Protein AF-A0A417YF51-F1 (afdb_monomer_lite)

Foldseek 3Di:
DDLQLQLLVLLVVCVVVVVDDPVLSVLSVVVSVCVVVVVDDLCVLQVDPCCVPSNPSNSVSSVVSSVVVD

Structure (mmCIF, N/CA/C/O backbone):
data_AF-A0A417YF51-F1
#
_entry.id   AF-A0A417YF51-F1
#
loop_
_atom_site.group_PDB
_atom_site.id
_atom_site.type_symbol
_atom_site.label_atom_id
_atom_site.label_alt_id
_atom_site.label_comp_id
_atom_site.label_asym_id
_atom_site.label_entity_id
_atom_site.label_seq_id
_atom_site.pdbx_PDB_ins_code
_atom_site.Cartn_x
_atom_site.Cartn_y
_atom_site.Cartn_z
_atom_site.occupancy
_atom_site.B_iso_or_equiv
_atom_site.auth_seq_id
_atom_site.auth_comp_id
_atom_site.auth_asym_id
_atom_site.auth_atom_id
_atom_site.pdbx_PDB_model_num
ATOM 1 N N . MET A 1 1 ? -14.634 -7.219 -7.651 1.00 55.72 1 MET A N 1
ATOM 2 C CA . MET A 1 1 ? -13.348 -6.798 -7.063 1.00 55.72 1 MET A CA 1
ATOM 3 C C . MET A 1 1 ? -13.500 -5.337 -6.686 1.00 55.72 1 MET A C 1
ATOM 5 O O . MET A 1 1 ? -13.931 -4.572 -7.540 1.00 55.72 1 MET A O 1
ATOM 9 N N . THR A 1 2 ? -13.319 -4.978 -5.417 1.00 74.31 2 THR A N 1
ATOM 10 C CA . THR A 1 2 ? -13.432 -3.582 -4.963 1.00 74.31 2 THR A CA 1
ATOM 11 C C . THR A 1 2 ? -12.214 -2.786 -5.430 1.00 74.31 2 THR A C 1
ATOM 13 O O . THR A 1 2 ? -11.155 -3.360 -5.672 1.00 74.31 2 THR A O 1
ATOM 16 N N . GLU A 1 3 ? -12.351 -1.468 -5.560 1.00 76.50 3 GLU A N 1
ATOM 17 C CA . GLU A 1 3 ? -11.244 -0.564 -5.916 1.00 76.50 3 GLU A CA 1
ATOM 18 C C . GLU A 1 3 ? -10.054 -0.711 -4.949 1.00 76.50 3 GLU A C 1
ATOM 20 O O . GLU A 1 3 ? -8.902 -0.695 -5.362 1.00 76.50 3 GLU A O 1
ATOM 25 N N . LEU A 1 4 ? -10.346 -0.997 -3.677 1.00 79.62 4 LEU A N 1
ATOM 26 C CA . LEU A 1 4 ? -9.351 -1.274 -2.643 1.00 79.62 4 LEU A CA 1
ATOM 27 C C . LEU A 1 4 ? -8.554 -2.556 -2.922 1.00 79.62 4 LEU A C 1
ATOM 29 O O . LEU A 1 4 ? -7.337 -2.547 -2.777 1.00 79.62 4 LEU A O 1
ATOM 33 N N . ASN A 1 5 ? -9.191 -3.629 -3.403 1.00 81.88 5 ASN A N 1
ATOM 34 C CA . ASN A 1 5 ? -8.460 -4.850 -3.761 1.00 81.88 5 ASN A CA 1
ATOM 35 C C . ASN A 1 5 ? -7.451 -4.593 -4.891 1.00 81.88 5 ASN A C 1
ATOM 37 O O . ASN A 1 5 ? -6.374 -5.172 -4.876 1.00 81.88 5 ASN A O 1
ATOM 41 N N . ARG A 1 6 ? -7.745 -3.656 -5.806 1.00 88.94 6 ARG A N 1
ATOM 42 C CA . ARG A 1 6 ? -6.803 -3.274 -6.870 1.00 88.94 6 ARG A CA 1
ATOM 43 C C . ARG A 1 6 ? -5.545 -2.601 -6.316 1.00 88.94 6 ARG A C 1
ATOM 45 O O . ARG A 1 6 ? -4.486 -2.759 -6.904 1.00 88.94 6 ARG A O 1
ATOM 52 N N . ILE A 1 7 ? -5.640 -1.887 -5.191 1.00 92.56 7 ILE A N 1
ATOM 53 C CA . ILE A 1 7 ? -4.472 -1.276 -4.533 1.00 92.56 7 ILE A CA 1
ATOM 54 C C . ILE A 1 7 ? -3.560 -2.355 -3.941 1.00 92.56 7 ILE A C 1
ATOM 56 O O . ILE A 1 7 ? -2.342 -2.237 -4.041 1.00 92.56 7 ILE A O 1
ATOM 60 N N . ALA A 1 8 ? -4.123 -3.410 -3.343 1.00 92.31 8 ALA A N 1
ATOM 61 C CA . ALA A 1 8 ? -3.328 -4.544 -2.864 1.00 92.31 8 ALA A CA 1
ATOM 62 C C . ALA A 1 8 ? -2.598 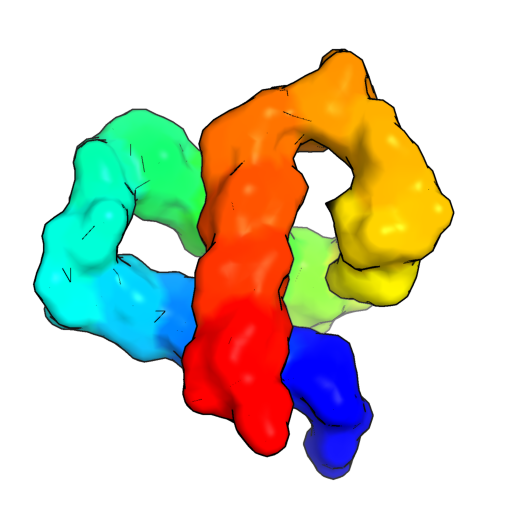-5.246 -4.021 1.00 92.31 8 ALA A C 1
ATOM 64 O O . ALA A 1 8 ? -1.402 -5.513 -3.904 1.00 92.31 8 ALA A O 1
ATOM 65 N N . ASP A 1 9 ? -3.291 -5.457 -5.144 1.00 93.38 9 ASP A N 1
ATOM 66 C CA . ASP A 1 9 ? -2.707 -6.042 -6.356 1.00 93.38 9 ASP A CA 1
ATOM 67 C C . ASP A 1 9 ? -1.582 -5.156 -6.932 1.00 93.38 9 ASP A C 1
ATOM 69 O O . ASP A 1 9 ? -0.517 -5.655 -7.293 1.00 93.38 9 ASP A O 1
ATOM 73 N N . GLU A 1 10 ? -1.775 -3.832 -6.976 1.00 95.56 10 GLU A N 1
ATOM 74 C CA . GLU A 1 10 ? -0.751 -2.892 -7.459 1.00 95.56 10 GLU A CA 1
ATOM 75 C C . GLU A 1 10 ? 0.469 -2.857 -6.530 1.00 95.56 10 GLU A C 1
ATOM 77 O O . GLU A 1 10 ? 1.604 -2.834 -6.998 1.00 95.56 10 GLU A O 1
ATOM 82 N N . LEU A 1 11 ? 0.273 -2.921 -5.210 1.00 94.62 11 LEU A N 1
ATOM 83 C CA . LEU A 1 11 ? 1.382 -3.040 -4.260 1.00 9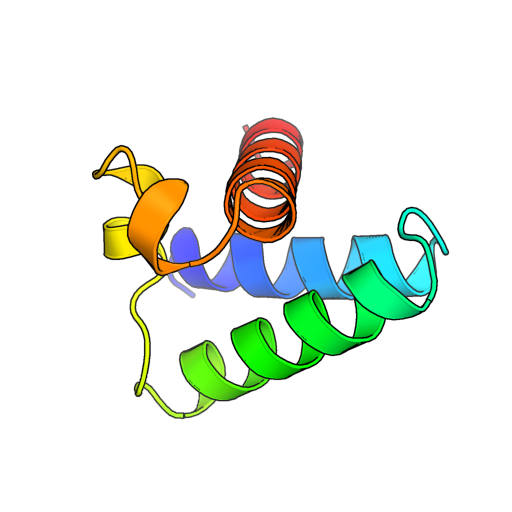4.62 11 LEU A CA 1
ATOM 84 C C . LEU A 1 11 ? 2.181 -4.329 -4.483 1.00 94.62 11 LEU A C 1
ATOM 86 O O . LEU A 1 11 ? 3.412 -4.304 -4.411 1.00 94.62 11 LEU A O 1
ATOM 90 N N . GLU A 1 12 ? 1.504 -5.443 -4.767 1.00 94.44 12 GLU A N 1
ATOM 91 C CA . GLU A 1 12 ? 2.159 -6.706 -5.112 1.00 94.44 12 GLU A CA 1
ATOM 92 C C . GLU A 1 12 ? 2.947 -6.580 -6.424 1.00 94.44 12 GLU A C 1
ATOM 94 O O . GLU A 1 12 ? 4.102 -7.004 -6.492 1.00 94.44 12 GLU A O 1
ATOM 99 N N . TYR A 1 13 ? 2.391 -5.900 -7.428 1.00 95.31 13 TYR A N 1
ATOM 100 C CA . TYR A 1 13 ? 3.090 -5.598 -8.676 1.00 95.31 13 TYR A CA 1
ATOM 101 C C . TYR A 1 13 ? 4.342 -4.729 -8.450 1.00 95.31 13 TYR A C 1
ATOM 103 O O . TYR A 1 13 ? 5.431 -5.091 -8.900 1.00 95.31 13 TYR A O 1
ATOM 111 N N . MET A 1 14 ? 4.249 -3.652 -7.665 1.00 94.50 14 MET A N 1
ATOM 112 C CA . MET A 1 14 ? 5.386 -2.780 -7.329 1.00 94.50 14 MET A CA 1
ATOM 113 C C . MET A 1 14 ? 6.524 -3.528 -6.613 1.00 94.50 14 MET A C 1
ATOM 115 O O . MET A 1 14 ? 7.701 -3.206 -6.805 1.00 94.50 14 MET A O 1
ATOM 119 N N . ILE A 1 15 ? 6.191 -4.544 -5.809 1.00 93.88 15 ILE A N 1
ATOM 120 C CA . ILE A 1 15 ? 7.178 -5.451 -5.215 1.00 93.88 15 ILE A CA 1
ATOM 121 C C . ILE A 1 15 ? 7.894 -6.256 -6.306 1.00 93.88 15 ILE A C 1
ATOM 123 O O . ILE A 1 15 ? 9.121 -6.348 -6.286 1.00 93.88 15 ILE A O 1
ATOM 127 N N . THR A 1 16 ? 7.163 -6.820 -7.275 1.00 93.94 16 THR A N 1
ATOM 128 C CA . THR A 1 16 ? 7.781 -7.573 -8.385 1.00 93.94 16 THR A CA 1
ATOM 129 C C . THR A 1 16 ? 8.680 -6.706 -9.268 1.00 93.94 16 THR A C 1
ATOM 131 O O . THR A 1 16 ? 9.682 -7.192 -9.791 1.00 93.94 16 THR A O 1
ATOM 134 N N . GLU A 1 17 ? 8.380 -5.410 -9.366 1.00 95.06 17 GLU A N 1
ATOM 135 C CA . GLU A 1 17 ? 9.206 -4.413 -10.053 1.00 95.06 17 GLU A CA 1
ATOM 136 C C . GLU A 1 17 ? 10.431 -3.954 -9.233 1.00 95.06 17 GLU A C 1
ATOM 138 O O . GLU A 1 17 ? 11.231 -3.159 -9.721 1.00 95.06 17 GLU A O 1
ATOM 143 N N . ASN A 1 18 ? 10.623 -4.465 -8.009 1.00 91.69 18 ASN A N 1
ATOM 144 C CA . ASN A 1 18 ? 11.685 -4.062 -7.078 1.00 91.69 18 ASN A CA 1
ATOM 145 C C . ASN A 1 18 ? 11.691 -2.549 -6.772 1.00 91.69 18 ASN A C 1
ATOM 147 O O . ASN A 1 18 ? 12.749 -1.940 -6.607 1.00 91.69 18 ASN A O 1
ATOM 151 N N . LEU A 1 19 ? 10.511 -1.925 -6.675 1.00 91.19 19 LEU A N 1
ATOM 152 C CA . LEU A 1 19 ? 10.382 -0.485 -6.396 1.00 91.19 19 LEU A CA 1
ATOM 153 C C . LEU A 1 19 ? 10.560 -0.122 -4.915 1.00 91.19 19 LEU A C 1
ATOM 155 O O . LEU A 1 19 ? 10.544 1.054 -4.545 1.00 91.19 19 LEU A O 1
ATOM 159 N N . PHE A 1 20 ? 10.729 -1.121 -4.052 1.00 90.50 20 PHE A N 1
ATOM 160 C CA . PHE A 1 20 ? 10.904 -0.948 -2.618 1.00 90.50 20 PHE A CA 1
ATOM 161 C C . PHE A 1 20 ? 12.267 -1.466 -2.164 1.00 90.50 20 PHE A C 1
ATOM 163 O O . PHE A 1 20 ? 12.810 -2.423 -2.707 1.00 90.50 20 PHE A O 1
ATOM 170 N N . THR A 1 21 ? 12.811 -0.849 -1.116 1.00 90.12 21 THR A N 1
ATOM 171 C CA . THR A 1 21 ? 13.946 -1.418 -0.384 1.00 90.12 21 THR A CA 1
ATOM 172 C C . THR A 1 21 ? 13.495 -2.661 0.387 1.00 90.12 21 THR A C 1
ATOM 174 O O . THR A 1 21 ? 12.336 -2.744 0.789 1.00 90.12 21 THR A O 1
ATOM 177 N N . GLU A 1 22 ? 14.403 -3.603 0.658 1.00 88.38 22 GLU A N 1
ATOM 178 C CA . GLU A 1 22 ? 14.104 -4.849 1.391 1.00 88.38 22 GLU A CA 1
ATOM 179 C C . GLU A 1 22 ? 13.267 -4.652 2.682 1.00 88.38 22 GLU A C 1
ATOM 181 O O . GLU A 1 22 ? 12.239 -5.318 2.834 1.00 88.38 22 GLU A O 1
ATOM 186 N N . PRO A 1 23 ? 13.586 -3.703 3.592 1.00 88.44 23 PRO A N 1
ATOM 187 C CA . PRO A 1 23 ? 12.757 -3.480 4.780 1.00 88.44 23 PRO A CA 1
ATOM 188 C C . PRO A 1 23 ? 11.363 -2.913 4.465 1.00 88.44 23 PRO A C 1
ATOM 190 O O . PRO A 1 23 ? 10.431 -3.138 5.239 1.00 88.44 23 PRO A O 1
ATOM 193 N N . LYS A 1 24 ? 11.196 -2.175 3.358 1.00 89.31 24 LYS A N 1
ATOM 194 C CA . LYS A 1 24 ? 9.889 -1.667 2.911 1.00 89.31 24 LYS A CA 1
ATOM 195 C C . LYS A 1 24 ? 9.074 -2.788 2.254 1.00 89.31 24 LYS A C 1
ATOM 197 O O . LYS A 1 24 ? 7.897 -2.912 2.573 1.00 89.31 24 LYS A O 1
ATOM 202 N N . ASP A 1 25 ? 9.698 -3.649 1.449 1.00 91.75 25 ASP A N 1
ATOM 203 C CA . ASP A 1 25 ? 9.055 -4.820 0.829 1.00 91.75 25 ASP A CA 1
ATOM 204 C C . ASP A 1 25 ? 8.413 -5.739 1.888 1.00 91.75 25 ASP A C 1
ATOM 206 O O . ASP A 1 25 ? 7.212 -6.008 1.845 1.00 91.75 25 ASP A O 1
ATOM 210 N N . ILE A 1 26 ? 9.159 -6.117 2.935 1.00 91.56 26 ILE A N 1
ATOM 211 C CA . ILE A 1 26 ? 8.641 -6.980 4.017 1.00 91.56 26 ILE A CA 1
ATOM 212 C C . ILE A 1 26 ? 7.385 -6.383 4.679 1.00 91.56 26 ILE A C 1
ATOM 214 O O . ILE A 1 26 ? 6.417 -7.103 4.960 1.00 91.56 26 ILE A O 1
ATOM 218 N N . LYS A 1 27 ? 7.379 -5.064 4.922 1.00 91.38 27 LYS A N 1
ATOM 219 C CA . LYS A 1 27 ? 6.221 -4.360 5.496 1.00 91.38 27 LYS A CA 1
ATOM 220 C C . LYS A 1 27 ? 5.026 -4.387 4.544 1.00 91.38 27 LYS A C 1
ATOM 222 O O . LYS A 1 27 ? 3.919 -4.694 4.984 1.00 91.38 27 LYS A O 1
ATOM 227 N N . VAL A 1 28 ? 5.245 -4.101 3.260 1.00 92.81 28 VAL A N 1
ATOM 228 C CA . VAL A 1 28 ? 4.183 -4.085 2.243 1.00 92.81 28 VAL A CA 1
ATOM 229 C C . VAL A 1 28 ? 3.591 -5.486 2.054 1.00 92.81 28 VAL A C 1
ATOM 231 O O . VAL A 1 28 ? 2.373 -5.631 2.088 1.00 92.81 28 VAL A O 1
ATOM 234 N N . ARG A 1 29 ? 4.411 -6.543 1.985 1.00 93.56 29 ARG A N 1
ATOM 235 C CA . ARG A 1 29 ? 3.925 -7.938 1.932 1.00 93.56 29 ARG A CA 1
ATOM 236 C C . ARG A 1 29 ? 3.080 -8.319 3.143 1.00 93.56 29 ARG A C 1
ATOM 238 O O . ARG A 1 29 ? 2.037 -8.955 3.001 1.00 93.56 29 ARG A O 1
ATOM 245 N N . SER A 1 30 ? 3.523 -7.929 4.338 1.00 92.56 30 SER A N 1
ATOM 246 C CA . SER A 1 30 ? 2.776 -8.189 5.575 1.00 92.56 30 SER A CA 1
ATOM 247 C C . SER A 1 30 ? 1.421 -7.479 5.566 1.00 92.56 30 SER A C 1
ATOM 249 O O . SER A 1 30 ? 0.417 -8.061 5.972 1.00 92.56 30 SER A O 1
ATOM 251 N N . PHE A 1 31 ? 1.384 -6.249 5.050 1.00 91.50 31 PHE A N 1
ATOM 252 C CA . PHE A 1 31 ? 0.159 -5.480 4.875 1.00 91.50 31 PHE A CA 1
ATOM 253 C C . PHE A 1 31 ? -0.799 -6.117 3.860 1.00 91.50 31 PHE A C 1
ATOM 255 O O . PHE A 1 31 ? -1.957 -6.337 4.202 1.00 91.50 31 PHE A O 1
ATOM 262 N N . ILE A 1 32 ? -0.324 -6.487 2.664 1.00 92.19 32 ILE A N 1
ATOM 263 C CA . ILE A 1 32 ? -1.141 -7.166 1.640 1.00 92.19 32 ILE A CA 1
AT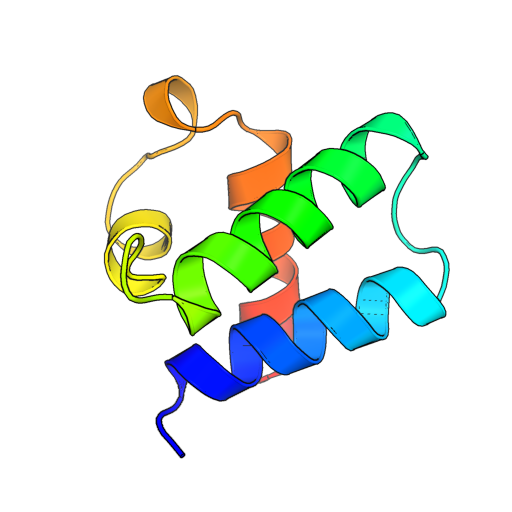OM 264 C C . ILE A 1 32 ? -1.781 -8.429 2.227 1.00 92.19 32 ILE A C 1
ATOM 266 O O . ILE A 1 32 ? -2.981 -8.660 2.083 1.00 92.19 32 ILE A O 1
ATOM 270 N N . ARG A 1 33 ? -1.004 -9.223 2.975 1.00 92.88 33 ARG A N 1
ATOM 271 C CA . ARG A 1 33 ? -1.525 -10.414 3.653 1.00 92.88 33 ARG A CA 1
ATOM 272 C C . ARG A 1 33 ? -2.624 -10.076 4.665 1.00 92.88 33 ARG A C 1
ATOM 274 O O . ARG A 1 33 ? -3.629 -10.778 4.697 1.00 92.88 33 ARG A O 1
ATOM 281 N N . ALA A 1 34 ? -2.448 -9.032 5.474 1.00 90.75 34 ALA A N 1
ATOM 282 C CA . ALA A 1 34 ? -3.454 -8.599 6.447 1.00 90.75 34 ALA A CA 1
ATOM 283 C C . ALA A 1 34 ? -4.751 -8.121 5.769 1.00 90.75 34 ALA A C 1
ATOM 285 O O . ALA A 1 34 ? -5.841 -8.418 6.254 1.00 90.75 34 ALA A O 1
ATOM 286 N N . VAL A 1 35 ? -4.647 -7.456 4.614 1.00 89.50 35 VAL A N 1
ATOM 287 C CA . VAL A 1 35 ? -5.808 -7.085 3.788 1.00 89.50 35 VAL A CA 1
ATOM 288 C C . VAL A 1 35 ? -6.536 -8.333 3.286 1.00 89.50 35 VAL A C 1
ATOM 290 O O . VAL A 1 35 ? -7.751 -8.433 3.432 1.00 89.50 35 VAL A O 1
ATOM 293 N N . HIS A 1 36 ? -5.811 -9.323 2.754 1.00 88.38 36 HIS A N 1
ATOM 294 C CA . HIS A 1 36 ? -6.409 -10.573 2.266 1.00 88.38 36 HIS A CA 1
ATOM 295 C C . HIS A 1 36 ? -7.091 -11.398 3.367 1.00 88.38 36 HIS A C 1
ATOM 297 O O . HIS A 1 36 ? -8.055 -12.109 3.090 1.00 88.38 36 HIS A O 1
ATOM 303 N N . LEU A 1 37 ? -6.607 -11.304 4.607 1.00 90.06 37 LEU A N 1
ATOM 304 C CA . LEU A 1 37 ? -7.228 -11.938 5.773 1.00 90.06 37 LEU A CA 1
ATOM 305 C C . LEU A 1 37 ? -8.425 -11.146 6.324 1.00 90.06 37 LEU A C 1
ATOM 307 O O . LEU A 1 37 ? -9.170 -11.675 7.145 1.00 90.06 37 LEU A O 1
ATOM 311 N N . GLY A 1 38 ? -8.635 -9.910 5.861 1.00 86.31 38 GLY A N 1
ATOM 312 C CA . GLY A 1 38 ? -9.667 -9.010 6.376 1.00 86.31 38 GLY A CA 1
ATOM 313 C C . GLY A 1 38 ? -9.324 -8.376 7.728 1.00 86.31 38 GLY A C 1
ATOM 314 O O . GLY A 1 38 ? -10.190 -7.759 8.341 1.00 86.31 38 GLY A O 1
ATOM 315 N N . ASP A 1 39 ? -8.075 -8.500 8.187 1.00 86.75 39 ASP A N 1
ATOM 316 C CA . ASP A 1 39 ? -7.593 -7.902 9.440 1.00 86.75 39 ASP A CA 1
ATOM 317 C C . ASP A 1 39 ? -7.415 -6.380 9.316 1.00 86.75 39 ASP A C 1
ATOM 319 O O . ASP A 1 39 ? -7.390 -5.654 10.313 1.00 86.75 39 ASP A O 1
ATOM 323 N N . VAL A 1 40 ? -7.249 -5.898 8.082 1.00 85.62 40 VAL A N 1
ATOM 324 C CA . VAL A 1 40 ? -6.938 -4.511 7.746 1.00 85.62 40 VAL A CA 1
ATOM 325 C C . VAL A 1 40 ? -7.792 -4.041 6.570 1.00 85.62 40 VAL A C 1
ATOM 327 O O . VAL A 1 40 ? -7.873 -4.713 5.545 1.00 85.62 40 VAL A O 1
ATOM 330 N N . ASP A 1 41 ? -8.365 -2.843 6.698 1.00 86.25 41 ASP A N 1
ATOM 331 C CA . ASP A 1 41 ? -9.035 -2.134 5.608 1.00 86.25 41 ASP A CA 1
ATOM 332 C C . ASP A 1 41 ? -8.111 -1.050 5.026 1.00 86.25 41 ASP A C 1
ATOM 334 O O . ASP A 1 41 ? -7.640 -0.164 5.741 1.00 86.25 41 ASP A O 1
ATOM 338 N N . ILE A 1 42 ? -7.868 -1.088 3.714 1.00 85.88 42 ILE A N 1
ATOM 339 C CA . ILE A 1 42 ? -7.045 -0.100 2.997 1.00 85.88 42 ILE A CA 1
ATOM 340 C C . ILE A 1 42 ? -7.647 1.311 3.100 1.00 85.88 42 ILE A C 1
ATOM 342 O O . ILE A 1 42 ? -6.903 2.294 3.182 1.00 85.88 42 ILE A O 1
ATOM 346 N N . ALA A 1 43 ? -8.976 1.435 3.161 1.00 84.00 43 ALA A N 1
ATOM 347 C CA . ALA A 1 43 ? -9.642 2.726 3.317 1.00 84.00 43 ALA A CA 1
ATOM 348 C C . ALA A 1 43 ? -9.237 3.430 4.623 1.00 84.00 43 ALA A C 1
ATOM 350 O O . ALA A 1 43 ? -9.075 4.652 4.645 1.00 84.00 43 ALA A O 1
ATOM 351 N N . ASP A 1 44 ? -8.984 2.671 5.693 1.00 81.62 44 ASP A N 1
ATOM 352 C CA . ASP A 1 44 ? -8.518 3.204 6.976 1.00 81.62 44 ASP A CA 1
ATOM 353 C C . ASP A 1 44 ? -7.102 3.806 6.878 1.00 81.62 44 ASP A C 1
ATOM 355 O O . ASP A 1 44 ? -6.757 4.751 7.597 1.00 81.62 44 ASP A O 1
ATOM 359 N N . TYR A 1 45 ? -6.281 3.294 5.959 1.00 82.69 45 TYR A N 1
ATOM 360 C CA . TYR A 1 45 ? -4.916 3.764 5.719 1.00 82.69 45 TYR A CA 1
ATOM 361 C C . TYR A 1 45 ? -4.901 5.008 4.827 1.00 82.69 45 TYR A C 1
ATOM 363 O O . TYR A 1 45 ? -4.091 5.906 5.058 1.00 82.69 45 TYR A O 1
ATOM 371 N N . LEU A 1 46 ? -5.817 5.094 3.857 1.00 77.69 46 LEU A N 1
ATOM 372 C CA . LEU A 1 46 ? -5.979 6.259 2.983 1.00 77.69 46 LEU A CA 1
ATOM 373 C C . LEU A 1 46 ? -6.668 7.441 3.684 1.00 77.69 46 LEU A C 1
ATOM 375 O O . LEU A 1 46 ? -6.264 8.589 3.493 1.00 77.69 46 LEU A O 1
ATOM 379 N N . GLY A 1 47 ? -7.701 7.171 4.489 1.00 70.50 47 GLY A N 1
ATOM 380 C CA . GLY A 1 47 ? -8.587 8.191 5.058 1.00 70.50 47 GLY A CA 1
ATOM 381 C C . GLY A 1 47 ? -8.066 8.897 6.314 1.00 70.50 47 GLY A C 1
ATOM 382 O O . GLY A 1 47 ? -8.560 9.967 6.667 1.00 70.50 47 GLY A O 1
ATOM 383 N N . LYS A 1 48 ? -7.072 8.334 7.005 1.00 61.47 48 LYS A N 1
ATOM 384 C CA . LYS A 1 48 ? -6.467 8.928 8.209 1.00 61.47 48 LYS A CA 1
ATOM 385 C C . LYS A 1 48 ? -5.015 9.298 7.911 1.00 61.47 48 LYS A C 1
ATOM 387 O O . LYS A 1 48 ? -4.369 8.658 7.087 1.00 61.47 48 LYS A O 1
ATOM 392 N N . ASN A 1 49 ? -4.468 10.309 8.597 1.00 58.00 49 ASN A N 1
ATOM 393 C CA . ASN A 1 49 ? -3.023 10.607 8.620 1.00 58.00 49 ASN A CA 1
ATOM 394 C C . ASN A 1 49 ? -2.268 9.507 9.393 1.00 58.00 49 ASN A C 1
ATOM 396 O O . ASN A 1 49 ? -1.597 9.726 10.393 1.00 58.00 49 ASN A O 1
ATOM 400 N N . SER A 1 50 ? -2.408 8.289 8.894 1.00 64.69 50 SER A N 1
ATOM 401 C CA . SER A 1 50 ? -2.044 6.982 9.418 1.00 64.69 50 SER A CA 1
ATOM 402 C C . SER A 1 50 ? -0.532 6.773 9.585 1.00 64.69 50 SER A C 1
ATOM 404 O O . SER A 1 50 ? -0.097 5.720 10.046 1.00 64.69 50 SER A O 1
ATOM 406 N N . LYS A 1 51 ? 0.282 7.783 9.252 1.00 70.69 51 LYS A N 1
ATOM 407 C CA . LYS A 1 51 ? 1.747 7.722 9.269 1.00 70.69 51 LYS A CA 1
ATOM 408 C C . LYS A 1 51 ? 2.305 7.401 10.658 1.00 70.69 51 LYS A C 1
ATOM 410 O O . LYS A 1 51 ? 3.224 6.597 10.756 1.00 70.69 51 LYS A O 1
ATOM 415 N N . GLU A 1 52 ? 1.727 7.963 11.722 1.00 71.56 52 GLU A N 1
ATOM 416 C CA . GLU A 1 52 ? 2.187 7.715 13.101 1.00 71.56 52 GLU A CA 1
ATOM 417 C C . GLU A 1 52 ? 1.859 6.302 13.598 1.00 71.56 52 GLU A C 1
ATOM 419 O O . GLU A 1 52 ? 2.628 5.716 14.353 1.00 71.56 52 GLU A O 1
ATOM 424 N N . LYS A 1 53 ? 0.728 5.731 13.164 1.00 72.56 53 LYS A N 1
ATOM 425 C CA . LYS A 1 53 ? 0.255 4.423 13.641 1.00 72.56 53 LYS A CA 1
ATOM 426 C C . LYS A 1 53 ? 0.821 3.254 12.835 1.00 72.56 53 LYS A C 1
ATOM 428 O O . LYS A 1 53 ? 1.062 2.189 13.394 1.00 72.56 53 LYS A O 1
ATOM 433 N N . TYR A 1 54 ? 1.007 3.443 11.532 1.00 74.75 54 TYR A N 1
ATOM 434 C CA . TYR A 1 54 ? 1.336 2.359 10.603 1.00 74.75 54 TYR A CA 1
ATOM 435 C C . TYR A 1 54 ? 2.691 2.542 9.906 1.00 74.75 54 TYR A C 1
ATOM 437 O O . TYR A 1 54 ? 3.129 1.664 9.164 1.00 74.75 54 TYR A O 1
ATOM 445 N N . GLY A 1 55 ? 3.375 3.656 10.178 1.00 81.19 55 GLY A N 1
ATOM 446 C CA . GLY A 1 55 ? 4.639 4.023 9.554 1.00 81.19 55 GLY A CA 1
ATOM 447 C C . GLY A 1 55 ? 4.440 4.804 8.257 1.00 81.19 55 GLY A C 1
ATOM 448 O O . GLY A 1 55 ? 3.586 4.479 7.429 1.00 81.19 55 GLY A O 1
ATOM 449 N N . GLU A 1 56 ? 5.259 5.839 8.070 1.00 84.31 56 GLU A N 1
ATOM 450 C CA . GLU A 1 56 ? 5.198 6.703 6.889 1.00 84.31 56 GLU A CA 1
ATOM 451 C C . GLU A 1 56 ? 5.424 5.925 5.586 1.00 84.31 56 GLU A C 1
ATOM 453 O O . GLU A 1 56 ? 4.648 6.093 4.648 1.00 84.31 56 GLU A O 1
ATOM 458 N N . ASP A 1 57 ? 6.403 5.014 5.561 1.00 85.56 57 ASP A N 1
ATOM 459 C CA . ASP A 1 57 ? 6.756 4.228 4.369 1.00 85.56 57 ASP A CA 1
ATOM 460 C C . ASP A 1 57 ? 5.564 3.475 3.769 1.00 85.56 57 ASP A C 1
ATOM 462 O O . ASP A 1 57 ? 5.410 3.410 2.549 1.00 85.56 57 ASP A O 1
ATOM 466 N N . LEU A 1 58 ? 4.737 2.881 4.636 1.00 87.75 58 LEU A N 1
ATOM 467 C CA . LEU A 1 58 ? 3.617 2.043 4.227 1.00 87.75 58 LEU A CA 1
ATOM 468 C C . LEU A 1 58 ? 2.471 2.898 3.687 1.00 87.75 58 LEU A C 1
ATOM 470 O O . LEU A 1 58 ? 1.913 2.592 2.640 1.00 87.75 58 LEU A O 1
ATOM 474 N N . VAL A 1 59 ? 2.157 4.005 4.366 1.00 87.75 59 VAL A N 1
ATOM 475 C CA . VAL A 1 59 ? 1.128 4.949 3.906 1.00 87.75 59 VAL A CA 1
ATOM 476 C C . VAL A 1 59 ? 1.518 5.576 2.569 1.00 87.75 59 VAL A C 1
ATOM 478 O O . VAL A 1 59 ? 0.663 5.733 1.702 1.00 87.75 59 VAL A O 1
ATOM 481 N N . VAL A 1 60 ? 2.799 5.914 2.386 1.00 87.75 60 VAL A N 1
ATOM 482 C CA . VAL A 1 60 ? 3.311 6.421 1.107 1.00 87.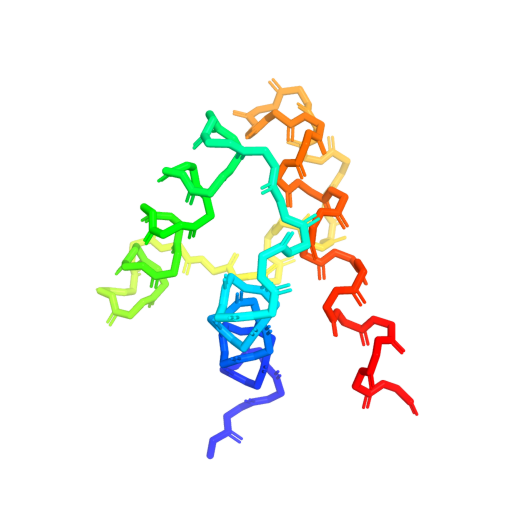75 60 VAL A CA 1
ATOM 483 C C . VAL A 1 60 ? 3.162 5.363 0.016 1.00 87.75 60 VAL A C 1
ATOM 485 O O . VAL A 1 60 ? 2.584 5.675 -1.015 1.00 87.75 60 VAL A O 1
ATOM 488 N N . ALA A 1 61 ? 3.568 4.111 0.259 1.00 90.94 61 ALA A N 1
ATOM 489 C CA . ALA A 1 61 ? 3.417 3.035 -0.727 1.00 90.94 61 ALA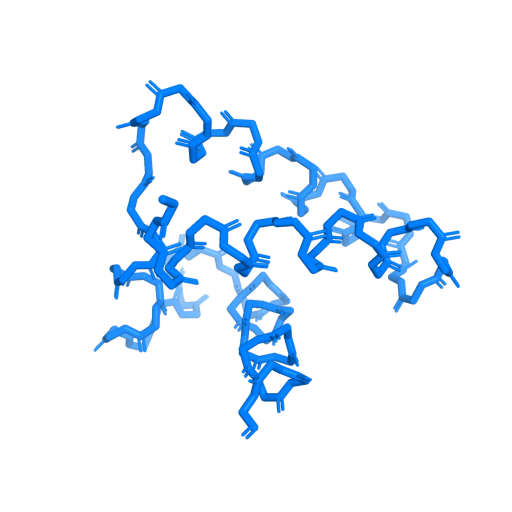 A CA 1
ATOM 490 C C . ALA A 1 61 ? 1.955 2.832 -1.162 1.00 90.94 61 ALA A C 1
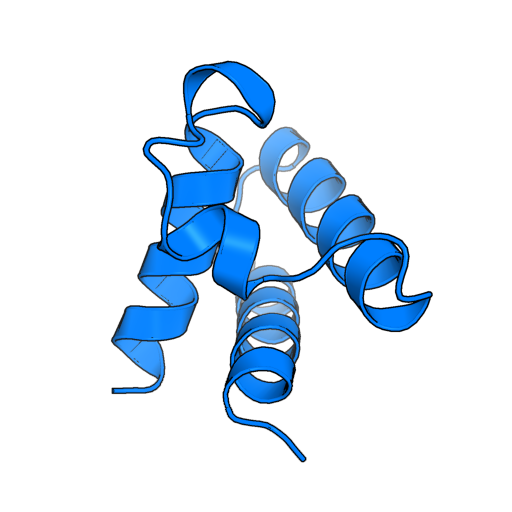ATOM 492 O O . ALA A 1 61 ? 1.673 2.715 -2.349 1.00 90.94 61 ALA A O 1
ATOM 493 N N . ILE A 1 62 ? 1.017 2.829 -0.207 1.00 90.19 62 ILE A N 1
ATOM 494 C CA . ILE A 1 62 ? -0.419 2.679 -0.489 1.00 90.19 62 ILE A CA 1
ATOM 495 C C . ILE A 1 62 ? -0.932 3.841 -1.350 1.00 90.19 62 ILE A C 1
ATOM 497 O O . ILE A 1 62 ? -1.729 3.624 -2.260 1.00 90.19 62 ILE A O 1
ATOM 501 N N . ARG A 1 63 ? -0.477 5.072 -1.081 1.00 89.38 63 ARG A N 1
ATOM 502 C CA . ARG A 1 63 ? -0.830 6.242 -1.896 1.00 89.38 63 ARG A CA 1
ATOM 503 C C . ARG A 1 63 ? -0.238 6.166 -3.297 1.00 89.38 63 ARG A C 1
ATOM 505 O O . ARG A 1 63 ? -0.976 6.386 -4.243 1.00 89.38 63 ARG A O 1
ATOM 512 N N . GLU A 1 64 ? 1.037 5.807 -3.426 1.00 91.19 64 GLU A N 1
ATOM 513 C CA . GLU A 1 64 ? 1.699 5.621 -4.725 1.00 91.19 64 GLU A CA 1
ATOM 514 C C . GLU A 1 64 ? 0.961 4.574 -5.573 1.00 91.19 64 GLU A C 1
ATOM 516 O O . GLU A 1 64 ? 0.698 4.801 -6.752 1.00 91.19 64 GLU A O 1
ATOM 521 N N . ALA A 1 65 ? 0.564 3.451 -4.969 1.00 92.12 65 ALA A N 1
ATOM 522 C CA . ALA A 1 65 ? -0.238 2.430 -5.636 1.00 92.12 65 ALA A CA 1
ATOM 523 C C . ALA A 1 65 ? -1.626 2.955 -6.047 1.00 92.12 65 ALA A C 1
ATOM 525 O O . ALA A 1 65 ? -2.071 2.716 -7.165 1.00 92.12 65 ALA A O 1
ATOM 526 N N . ALA A 1 66 ? -2.304 3.712 -5.178 1.00 90.56 66 ALA A N 1
ATOM 527 C CA . ALA A 1 66 ? -3.593 4.321 -5.506 1.00 90.56 66 ALA A CA 1
ATOM 528 C C . ALA A 1 66 ? -3.488 5.352 -6.647 1.00 90.56 66 ALA A C 1
ATOM 530 O O . ALA A 1 66 ? -4.345 5.377 -7.524 1.00 90.56 66 ALA A O 1
ATOM 531 N N . GLU A 1 67 ? -2.430 6.166 -6.670 1.00 90.38 67 GLU A N 1
ATOM 532 C CA . GLU A 1 67 ? -2.164 7.151 -7.727 1.00 90.38 67 GLU A CA 1
ATOM 533 C C . GLU A 1 67 ? -1.873 6.493 -9.081 1.00 90.38 67 GLU A C 1
ATOM 535 O O . GLU A 1 67 ? -2.273 7.026 -10.109 1.00 90.38 67 GLU A O 1
ATOM 540 N N . ARG A 1 68 ? -1.228 5.319 -9.099 1.00 90.88 68 ARG A N 1
ATOM 541 C CA . ARG A 1 68 ? -0.979 4.543 -10.332 1.00 90.88 68 ARG A CA 1
ATOM 542 C C . ARG A 1 68 ? -2.250 3.940 -10.935 1.00 90.88 68 ARG A C 1
ATOM 544 O O . ARG A 1 68 ? -2.256 3.590 -12.113 1.00 90.88 68 ARG A O 1
ATOM 551 N N . LEU A 1 69 ? -3.304 3.800 -10.133 1.00 88.00 69 LEU A N 1
ATOM 552 C CA . LEU A 1 69 ? -4.589 3.231 -10.542 1.00 88.00 69 LEU A CA 1
ATOM 553 C C . LEU A 1 69 ? -5.628 4.282 -10.967 1.00 88.00 69 LEU A C 1
ATOM 555 O O . LEU A 1 69 ? -6.661 3.884 -11.517 1.00 88.00 69 LEU A O 1
ATOM 559 N N . ALA A 1 70 ? -5.379 5.565 -10.681 1.00 82.56 70 ALA A N 1
ATOM 560 C CA . ALA A 1 70 ? -6.233 6.705 -11.028 1.00 82.56 70 ALA A CA 1
ATOM 561 C C . ALA A 1 70 ? -6.057 7.134 -12.494 1.00 82.56 70 ALA A C 1
ATOM 563 O O . ALA A 1 70 ? -7.088 7.469 -13.122 1.00 82.56 70 ALA A O 1
#

pLDDT: mean 86.04, std 8.98, range [55.72, 95.56]

Radius of gyration: 10.92 Å; chains: 1; bounding box: 28×22×25 Å

Secondary structure (DSSP, 8-state):
--HHHHHHHHHHHHHHTT-S-HHHHHHHHHHHHHHHHTS--HHHHHHS-THHHH-HHHHHHHHHHHHHH-

InterPro domains:
  IPR058862 YgzA [PF25847] (1-69)

Sequence (70 aa):
MTELNRIADELEYMITENLFTEPKDIKVRSFIRAVHLGDVDIADYLGKNSKEKYGEDLVVAIREAAERLA

Organism: NCBI:txid372463